Protein AF-A0AAV6YN64-F1 (afdb_monomer)

Structure (mmCIF, N/CA/C/O backbone):
data_AF-A0AAV6YN64-F1
#
_entry.id   AF-A0AAV6YN64-F1
#
loop_
_atom_site.group_PDB
_atom_site.id
_atom_site.type_symbol
_atom_site.label_atom_id
_atom_site.label_alt_id
_atom_site.label_comp_id
_atom_site.label_asym_id
_atom_site.label_entity_id
_atom_site.label_seq_id
_atom_site.pdbx_PDB_ins_code
_atom_site.Cartn_x
_atom_site.Cartn_y
_atom_site.Cartn_z
_atom_site.occupancy
_atom_site.B_iso_or_equiv
_atom_site.auth_seq_id
_atom_site.auth_comp_id
_atom_site.auth_asym_id
_atom_site.auth_atom_id
_atom_site.pdbx_PDB_model_num
ATOM 1 N N . MET A 1 1 ? -52.484 44.722 -32.897 1.00 41.69 1 MET A N 1
ATOM 2 C CA . MET A 1 1 ? -51.078 45.062 -32.580 1.00 41.69 1 MET A CA 1
ATOM 3 C C . MET A 1 1 ? -50.237 44.767 -33.816 1.00 41.69 1 MET A C 1
ATOM 5 O O . MET A 1 1 ? -50.388 43.695 -34.381 1.00 41.69 1 MET A O 1
ATOM 9 N N . LYS A 1 2 ? -49.479 45.754 -34.308 1.00 44.44 2 LYS A N 1
ATOM 10 C CA . LYS A 1 2 ? -48.685 45.690 -35.549 1.00 44.44 2 LYS A CA 1
ATOM 11 C C . LYS A 1 2 ? -47.280 45.188 -35.194 1.00 44.44 2 LYS A C 1
ATOM 13 O O . LYS A 1 2 ? -46.634 45.818 -34.362 1.00 44.44 2 LYS A O 1
ATOM 18 N N . PHE A 1 3 ? -46.806 44.100 -35.798 1.00 37.03 3 PHE A N 1
ATOM 19 C CA . PHE A 1 3 ? -45.403 43.687 -35.672 1.00 37.03 3 PHE A CA 1
ATOM 20 C C . PHE A 1 3 ? -44.578 44.418 -36.741 1.00 37.03 3 PHE A C 1
ATOM 22 O O . PHE A 1 3 ? -44.841 44.271 -37.932 1.00 37.03 3 PHE A O 1
ATOM 29 N N . SER A 1 4 ? -43.633 45.266 -36.324 1.00 47.97 4 SER A N 1
ATOM 30 C CA . SER A 1 4 ? -42.786 46.057 -37.222 1.00 47.97 4 SER A CA 1
ATOM 31 C C . SER A 1 4 ? -41.554 45.269 -37.692 1.00 47.97 4 SER A C 1
ATOM 33 O O . SER A 1 4 ? -40.835 44.639 -36.919 1.00 47.97 4 SER A O 1
ATOM 35 N N . SER A 1 5 ? -41.330 45.342 -39.005 1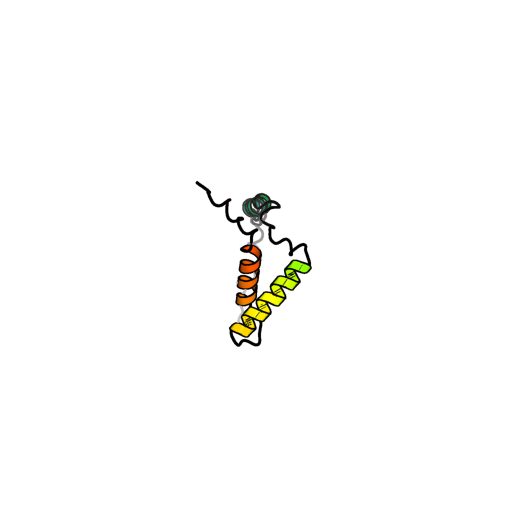.00 56.84 5 SER A N 1
ATOM 36 C CA . SER A 1 5 ? -40.342 44.654 -39.850 1.00 56.84 5 SER A CA 1
ATOM 37 C C . SER A 1 5 ? -38.872 45.069 -39.616 1.00 56.84 5 SER A C 1
ATOM 39 O O . SER A 1 5 ? -38.129 45.321 -40.562 1.00 56.84 5 SER A O 1
ATOM 41 N N . ALA A 1 6 ? -38.418 45.150 -38.364 1.00 51.50 6 ALA A N 1
ATOM 42 C CA . ALA A 1 6 ? -37.031 45.518 -38.040 1.00 51.50 6 ALA A CA 1
ATOM 43 C C . ALA A 1 6 ? -36.090 44.310 -37.851 1.00 51.50 6 ALA A C 1
ATOM 45 O O . ALA A 1 6 ? -34.871 44.470 -37.841 1.00 51.50 6 ALA A O 1
ATOM 46 N N . ALA A 1 7 ? -36.633 43.096 -37.711 1.00 46.53 7 ALA A N 1
ATOM 47 C CA . ALA A 1 7 ? -35.836 41.897 -37.439 1.00 46.53 7 ALA A CA 1
ATOM 48 C C . ALA A 1 7 ? -35.294 41.202 -38.703 1.00 46.53 7 ALA A C 1
ATOM 50 O O . ALA A 1 7 ? -34.334 40.443 -38.616 1.00 46.53 7 ALA A O 1
ATOM 51 N N . VAL A 1 8 ? -35.873 41.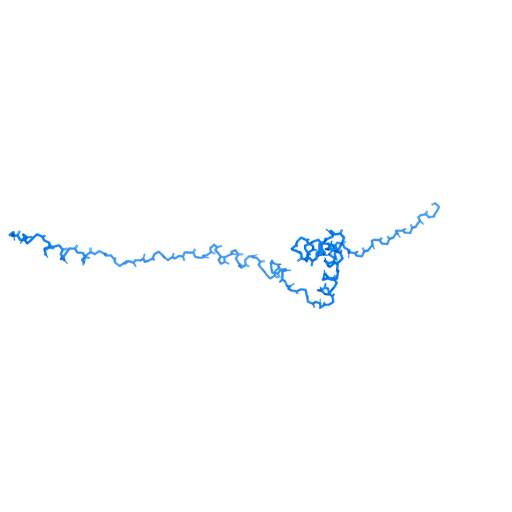465 -39.880 1.00 51.31 8 VAL A N 1
ATOM 52 C CA . VAL A 1 8 ? -35.576 40.683 -41.096 1.00 51.31 8 VAL A CA 1
ATOM 53 C C . VAL A 1 8 ? -34.330 41.193 -41.839 1.00 51.31 8 VAL A C 1
ATOM 55 O O . VAL A 1 8 ? -33.660 40.424 -42.518 1.00 51.31 8 VAL A O 1
ATOM 58 N N . HIS A 1 9 ? -33.913 42.445 -41.626 1.00 44.22 9 HIS A N 1
ATOM 59 C CA . HIS A 1 9 ? -32.729 43.019 -42.290 1.00 44.22 9 HIS A CA 1
ATOM 60 C C . HIS A 1 9 ? -31.392 42.800 -41.558 1.00 44.22 9 HIS A C 1
ATOM 62 O O . HIS A 1 9 ? -30.384 43.401 -41.921 1.00 44.22 9 HIS A O 1
ATOM 68 N N . LYS A 1 10 ? -31.335 41.932 -40.538 1.00 45.38 10 LYS A N 1
ATOM 69 C CA . LYS A 1 10 ? -30.074 41.597 -39.843 1.00 45.38 10 LYS A CA 1
ATOM 70 C C . LYS A 1 10 ? -29.514 40.215 -40.186 1.00 45.38 10 LYS A C 1
ATOM 72 O O . LYS A 1 10 ? -28.597 39.759 -39.512 1.00 45.38 10 LYS A O 1
ATOM 77 N N . MET A 1 11 ? -30.021 39.560 -41.231 1.00 45.03 11 MET A N 1
ATOM 78 C CA . MET A 1 11 ? -29.503 38.254 -41.661 1.00 45.03 11 MET A CA 1
ATOM 79 C C . MET A 1 11 ? -28.422 38.338 -42.757 1.00 45.03 11 MET A C 1
ATOM 81 O O . MET A 1 11 ? -27.826 37.323 -43.097 1.00 45.03 11 MET A O 1
ATOM 85 N N . GLU A 1 12 ? -28.099 39.532 -43.270 1.00 43.72 12 GLU A N 1
ATOM 86 C CA . GLU A 1 12 ? -27.170 39.686 -44.409 1.00 43.72 12 GLU A CA 1
ATOM 87 C C . GLU A 1 12 ? -25.744 40.148 -44.031 1.00 43.72 12 GLU A C 1
ATOM 89 O O . GLU A 1 12 ? -24.871 40.261 -44.886 1.00 43.72 12 GLU A O 1
ATOM 94 N N . ALA A 1 13 ? -25.454 40.390 -42.747 1.00 49.84 13 ALA A N 1
ATOM 95 C CA . ALA A 1 13 ? -24.193 41.021 -42.325 1.00 49.84 13 ALA A CA 1
ATOM 96 C C . ALA A 1 13 ? -23.222 40.110 -41.547 1.00 49.84 13 ALA A C 1
ATOM 98 O O . ALA A 1 13 ? -22.262 40.607 -40.965 1.00 49.84 13 ALA A O 1
ATOM 99 N N . ALA A 1 14 ? -23.434 38.790 -41.526 1.00 46.91 14 ALA A N 1
ATOM 100 C CA . ALA A 1 14 ? -22.567 37.859 -40.786 1.00 46.91 14 ALA A CA 1
ATOM 101 C C . ALA A 1 14 ? -21.758 36.893 -41.672 1.00 46.91 14 ALA A C 1
ATOM 103 O O . ALA A 1 14 ? -21.078 36.019 -41.143 1.00 46.91 14 ALA A O 1
ATOM 104 N N . ASN A 1 15 ? -21.779 37.049 -43.003 1.00 49.09 15 ASN A N 1
ATOM 105 C CA . ASN A 1 15 ? -20.986 36.216 -43.922 1.00 49.09 15 ASN A CA 1
ATOM 106 C C . ASN A 1 15 ? -19.748 36.933 -44.495 1.00 49.09 15 ASN A C 1
ATOM 108 O O . ASN A 1 15 ? -19.353 36.728 -45.641 1.00 49.09 15 ASN A O 1
ATOM 112 N N . LYS A 1 16 ? -19.125 37.808 -43.701 1.00 52.25 16 LYS A N 1
ATOM 113 C CA . LYS A 1 16 ? -17.821 38.404 -44.017 1.00 52.25 16 LYS A CA 1
ATOM 114 C C . LYS A 1 16 ? -16.937 38.356 -42.781 1.00 52.25 16 LYS A C 1
ATOM 116 O O . LYS A 1 16 ? -17.032 39.221 -41.920 1.00 52.25 16 LYS A O 1
ATOM 121 N N . GLY A 1 17 ? -16.051 37.365 -42.707 1.00 41.84 17 GLY A N 1
ATOM 122 C CA . GLY A 1 17 ? -14.966 37.420 -41.731 1.00 41.84 17 GLY A CA 1
ATOM 123 C C . GLY A 1 17 ? -14.337 36.085 -41.375 1.00 41.84 17 GLY A C 1
ATOM 124 O O . GLY A 1 17 ? -14.722 35.464 -40.398 1.00 41.84 17 GLY A O 1
ATOM 125 N N . GLY A 1 18 ? -13.287 35.721 -42.113 1.00 47.88 18 GLY A N 1
ATOM 126 C CA . GLY A 1 18 ? -12.134 35.035 -41.533 1.00 47.88 18 GLY A CA 1
ATOM 127 C C . GLY A 1 18 ? -12.297 33.543 -41.263 1.00 47.88 18 GLY A C 1
ATOM 128 O O . GLY A 1 18 ? -12.827 33.124 -40.244 1.00 47.88 18 GLY A O 1
ATOM 129 N N . LYS A 1 19 ? -11.699 32.749 -42.154 1.00 56.19 19 LYS A N 1
ATOM 130 C CA . LYS A 1 19 ? -11.264 31.358 -41.963 1.00 56.19 19 LYS A CA 1
ATOM 131 C C . LYS A 1 19 ? -10.860 31.122 -40.501 1.00 56.19 19 LYS A C 1
ATOM 133 O O . LYS A 1 19 ? -9.759 31.494 -40.095 1.00 56.19 19 LYS A O 1
ATOM 138 N N . GLY A 1 20 ? -11.775 30.555 -39.715 1.00 53.75 20 GLY A N 1
ATOM 139 C CA . GLY A 1 20 ? -11.580 30.284 -38.299 1.00 53.75 20 GLY A CA 1
ATOM 140 C C . GLY A 1 20 ? -10.442 29.292 -38.139 1.00 53.75 20 GLY A C 1
ATOM 141 O O . GLY A 1 20 ? -10.648 28.083 -38.184 1.00 53.75 20 GLY A O 1
ATOM 142 N N . ARG A 1 21 ? -9.217 29.799 -37.983 1.00 62.94 21 ARG A N 1
ATOM 143 C CA . ARG A 1 21 ? -8.084 29.020 -37.497 1.00 62.94 21 ARG A CA 1
ATOM 144 C C . ARG A 1 21 ? -8.422 28.657 -36.060 1.00 62.94 21 ARG A C 1
ATOM 146 O O . ARG A 1 21 ? -8.102 29.399 -35.133 1.00 62.94 21 ARG A O 1
ATOM 153 N N . GLY A 1 22 ? -9.139 27.545 -35.893 1.00 62.44 22 GLY A N 1
ATOM 154 C CA . GLY A 1 22 ? -9.340 26.928 -34.594 1.00 62.44 22 GLY A CA 1
ATOM 155 C C . GLY A 1 22 ? -7.985 26.871 -33.903 1.00 62.44 22 GLY A C 1
ATOM 156 O O . GLY A 1 22 ? -6.999 26.478 -34.528 1.00 62.44 22 GLY A O 1
ATOM 157 N N . LYS A 1 23 ? -7.911 27.357 -32.659 1.00 68.06 23 LYS A N 1
ATOM 158 C CA . LYS A 1 23 ? -6.677 27.352 -31.866 1.00 68.06 23 LYS A CA 1
ATOM 159 C C . LYS A 1 23 ? -6.110 25.935 -31.892 1.00 68.06 23 LYS A C 1
ATOM 161 O O . LYS A 1 23 ? -6.647 25.046 -31.232 1.00 68.06 23 LYS A O 1
ATOM 166 N N . SER A 1 24 ? -5.053 25.722 -32.675 1.00 68.00 24 SER A N 1
ATOM 167 C CA . SER A 1 24 ? -4.339 24.454 -32.699 1.00 68.00 24 SER A CA 1
ATOM 168 C C . SER A 1 24 ? -3.773 24.268 -31.302 1.00 68.00 24 SER A C 1
ATOM 170 O O . SER A 1 24 ? -2.896 25.023 -30.874 1.00 68.00 24 SER A O 1
ATOM 172 N N . LYS A 1 25 ? -4.338 23.328 -30.547 1.00 77.75 25 LYS A N 1
ATOM 173 C CA . LYS A 1 25 ? -3.875 23.046 -29.195 1.00 77.75 25 LYS A CA 1
ATOM 174 C C . LYS A 1 25 ? -2.433 22.561 -29.305 1.00 77.75 25 LYS A C 1
ATOM 176 O O . LYS A 1 25 ? -2.144 21.583 -29.988 1.00 77.75 25 LYS A O 1
ATOM 181 N N . ASN A 1 26 ? -1.519 23.301 -28.689 1.00 83.69 26 ASN A N 1
ATOM 182 C CA . ASN A 1 26 ? -0.109 22.964 -28.719 1.00 83.69 26 ASN A CA 1
ATOM 183 C C . ASN A 1 26 ? 0.172 21.946 -27.606 1.00 83.69 26 ASN A C 1
ATOM 185 O O . ASN A 1 26 ? 0.220 22.291 -26.427 1.00 83.69 26 ASN A O 1
ATOM 189 N N . TYR A 1 27 ? 0.329 20.682 -27.995 1.00 91.00 27 TYR A N 1
ATOM 190 C CA . TYR A 1 27 ? 0.599 19.576 -27.076 1.00 91.00 27 TYR A CA 1
ATOM 191 C C . TYR A 1 27 ? 2.093 19.308 -26.870 1.00 91.00 27 TYR A C 1
ATOM 193 O O . TYR A 1 27 ? 2.437 18.392 -26.130 1.00 91.00 27 TYR A O 1
ATOM 201 N N . SER A 1 28 ? 2.991 20.099 -27.469 1.00 90.19 28 SER A N 1
ATOM 202 C CA . SER A 1 28 ? 4.442 19.847 -27.435 1.00 90.19 28 SER A CA 1
ATOM 203 C C . SER A 1 28 ? 4.989 19.709 -26.010 1.00 90.19 28 SER A C 1
ATOM 205 O O . SER A 1 28 ? 5.733 18.781 -25.721 1.00 90.19 28 SER A O 1
ATOM 207 N N . ARG A 1 29 ? 4.538 20.558 -25.076 1.00 88.44 29 ARG A N 1
ATOM 208 C CA . ARG A 1 29 ? 4.901 20.499 -23.649 1.00 88.44 29 ARG A CA 1
ATOM 209 C C . ARG A 1 29 ? 4.385 19.234 -22.956 1.00 88.44 29 ARG A C 1
ATOM 211 O O . ARG A 1 29 ? 5.021 18.742 -22.027 1.00 88.44 29 ARG A O 1
ATOM 218 N N . PHE A 1 30 ? 3.212 18.738 -23.345 1.00 87.94 30 PHE A N 1
ATOM 219 C CA . PHE A 1 30 ? 2.642 17.505 -22.798 1.00 87.94 30 PHE A CA 1
ATOM 220 C C . PHE A 1 30 ? 3.388 16.286 -23.342 1.00 87.94 30 PHE A C 1
ATOM 222 O O . PHE A 1 30 ? 3.903 15.506 -22.553 1.00 87.94 30 PHE A O 1
ATOM 229 N N . ILE A 1 31 ? 3.545 16.208 -24.664 1.00 90.06 31 ILE A N 1
ATOM 230 C CA . ILE A 1 31 ? 4.285 15.148 -25.355 1.00 90.06 31 ILE A CA 1
ATOM 231 C C . ILE A 1 31 ? 5.725 15.075 -24.834 1.00 90.06 31 ILE A C 1
ATOM 233 O O . ILE A 1 31 ? 6.189 14.001 -24.481 1.00 90.06 31 ILE A O 1
ATOM 237 N N . TYR A 1 32 ? 6.403 16.214 -24.675 1.00 89.56 32 TYR A N 1
ATOM 238 C CA . TYR A 1 32 ? 7.752 16.262 -24.110 1.00 89.56 32 TYR A CA 1
ATOM 239 C C . TYR A 1 32 ? 7.814 15.750 -22.667 1.00 89.56 32 TYR A C 1
ATOM 241 O O . TYR A 1 32 ? 8.735 15.020 -22.332 1.00 89.56 32 TYR A O 1
ATOM 249 N N . ARG A 1 33 ? 6.842 16.089 -21.805 1.00 87.12 33 ARG A N 1
ATOM 250 C CA . ARG A 1 33 ? 6.800 15.550 -20.433 1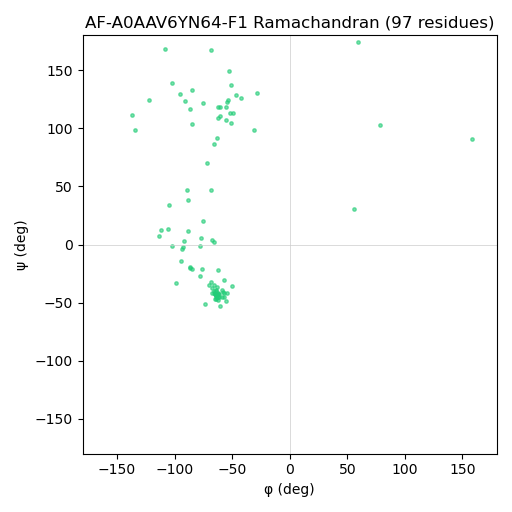.00 87.12 33 ARG A CA 1
ATOM 251 C C . ARG A 1 33 ? 6.618 14.035 -20.428 1.00 87.12 33 ARG A C 1
ATOM 253 O O . ARG A 1 33 ? 7.349 13.368 -19.714 1.00 87.12 33 ARG A O 1
ATOM 260 N N . VAL A 1 34 ? 5.693 13.523 -21.239 1.00 83.62 34 VAL A N 1
ATOM 261 C CA . VAL A 1 34 ? 5.415 12.082 -21.348 1.00 83.62 34 VAL A CA 1
ATOM 262 C C . VAL A 1 34 ? 6.621 11.324 -21.903 1.00 83.62 34 VAL A C 1
ATOM 264 O O . VAL A 1 34 ? 6.998 10.293 -21.369 1.00 83.62 34 VAL A O 1
ATOM 267 N N . LEU A 1 35 ? 7.280 11.853 -22.936 1.00 82.94 35 LEU A N 1
ATOM 268 C CA . LEU A 1 35 ? 8.473 11.222 -23.505 1.00 82.94 35 LEU A CA 1
ATOM 269 C C . LEU A 1 35 ? 9.683 11.305 -22.566 1.00 82.94 35 LEU A C 1
ATOM 271 O O . LEU A 1 35 ? 10.484 10.377 -22.517 1.00 82.94 35 LEU A O 1
ATOM 275 N N . ARG A 1 36 ? 9.818 12.399 -21.805 1.00 80.56 36 ARG A N 1
ATOM 276 C CA . ARG A 1 36 ? 10.937 12.598 -20.874 1.00 80.56 36 ARG A CA 1
ATOM 277 C C . ARG A 1 36 ? 10.813 11.780 -19.589 1.00 80.56 36 ARG A C 1
ATOM 279 O O . ARG A 1 36 ? 11.831 11.546 -18.954 1.00 80.56 36 ARG A O 1
ATOM 286 N N . GLN A 1 37 ? 9.607 11.348 -19.227 1.00 66.50 37 GLN A N 1
ATOM 287 C CA . GLN A 1 37 ? 9.379 10.405 -18.125 1.00 66.50 37 GLN A CA 1
ATOM 288 C C . GLN A 1 37 ? 10.047 9.036 -18.385 1.00 66.50 37 GLN A C 1
ATOM 290 O O . GLN A 1 37 ? 10.387 8.320 -17.450 1.00 66.50 37 GLN A O 1
ATOM 295 N N . GLY A 1 38 ? 10.332 8.702 -19.653 1.00 51.31 38 GLY A N 1
ATOM 296 C CA . GLY A 1 38 ? 11.067 7.496 -20.039 1.00 51.31 38 GLY A CA 1
ATOM 297 C C . GLY A 1 38 ? 10.408 6.181 -19.579 1.00 51.31 38 GLY A C 1
ATOM 298 O O . GLY A 1 38 ? 9.423 6.178 -18.844 1.00 51.31 38 GLY A O 1
ATOM 299 N N . PRO A 1 39 ? 10.946 5.018 -19.979 1.00 59.06 39 PRO A N 1
ATOM 300 C CA . PRO A 1 39 ? 10.511 3.722 -19.450 1.00 59.06 39 PRO A CA 1
ATOM 301 C C . PRO A 1 39 ? 10.843 3.487 -17.963 1.00 59.06 39 PRO A C 1
ATOM 303 O O . PRO A 1 39 ? 10.589 2.392 -17.482 1.00 59.06 39 PRO A O 1
ATOM 306 N N . GLN A 1 40 ? 11.410 4.472 -17.254 1.00 55.09 40 GLN A N 1
ATOM 307 C CA . GLN A 1 40 ? 11.770 4.371 -15.833 1.00 55.09 40 GLN A CA 1
ATOM 308 C C . GLN A 1 40 ? 10.708 5.012 -14.925 1.00 55.09 40 GLN A C 1
ATOM 310 O O . GLN A 1 40 ? 10.400 4.466 -13.884 1.00 55.09 40 GLN A O 1
ATOM 315 N N . ASP A 1 41 ? 10.007 6.081 -15.326 1.00 43.91 41 ASP A N 1
ATOM 316 C CA . ASP A 1 41 ? 8.895 6.594 -14.494 1.00 43.91 41 ASP A CA 1
ATOM 317 C C . ASP A 1 41 ? 7.605 5.749 -14.638 1.00 43.91 41 ASP A C 1
ATOM 319 O O . ASP A 1 41 ? 6.601 6.001 -13.970 1.00 43.91 41 ASP A O 1
ATOM 323 N N . SER A 1 42 ? 7.629 4.712 -15.488 1.00 45.16 42 SER A N 1
ATOM 324 C CA . SER A 1 42 ? 6.693 3.576 -15.432 1.00 45.16 42 SER A CA 1
ATOM 325 C C . SER A 1 42 ? 7.207 2.470 -14.502 1.00 45.16 42 SER A C 1
ATOM 327 O O . SER A 1 42 ? 6.999 1.288 -14.755 1.00 45.16 42 SER A O 1
ATOM 329 N N . ASP A 1 43 ? 7.818 2.845 -13.379 1.00 45.09 43 ASP A N 1
ATOM 330 C CA . ASP A 1 43 ? 8.141 1.937 -12.272 1.00 45.09 43 ASP A CA 1
ATOM 331 C C . ASP A 1 43 ? 6.897 1.362 -11.572 1.00 45.09 43 ASP A C 1
ATOM 333 O O . ASP A 1 43 ? 7.004 0.560 -10.648 1.00 45.09 43 ASP A O 1
ATOM 337 N N . VAL A 1 44 ? 5.689 1.684 -12.043 1.00 47.44 44 VAL A N 1
ATOM 338 C CA . VAL A 1 44 ? 4.495 0.883 -11.747 1.00 47.44 44 VAL A CA 1
ATOM 339 C C . VAL A 1 44 ? 4.324 -0.205 -12.809 1.00 47.44 44 VAL A C 1
ATOM 341 O O . VAL A 1 44 ? 3.235 -0.446 -13.327 1.00 47.44 44 VAL A O 1
ATOM 344 N N . CYS A 1 45 ? 5.412 -0.907 -13.129 1.00 45.56 45 CYS A N 1
ATOM 345 C CA . CYS A 1 45 ? 5.267 -2.294 -13.527 1.00 45.56 45 CYS A CA 1
ATOM 346 C C . CYS A 1 45 ? 4.630 -3.005 -12.334 1.00 45.56 45 CYS A C 1
ATOM 348 O O . CYS A 1 45 ? 5.242 -3.136 -11.274 1.00 45.56 45 CYS A O 1
ATOM 350 N N . LEU A 1 46 ? 3.371 -3.414 -12.510 1.00 54.72 46 LEU A N 1
ATOM 351 C CA . LEU A 1 46 ? 2.713 -4.455 -11.719 1.00 54.72 46 LEU A CA 1
ATOM 352 C C . LEU A 1 46 ? 3.778 -5.438 -11.210 1.00 54.72 46 LEU A C 1
ATOM 354 O O . LEU A 1 46 ? 4.595 -5.857 -12.038 1.00 54.72 46 LEU A O 1
ATOM 358 N N . PRO A 1 47 ? 3.825 -5.786 -9.908 1.00 54.31 47 PRO A N 1
ATOM 359 C CA . PRO A 1 47 ? 4.898 -6.623 -9.392 1.00 54.31 47 PRO A CA 1
ATOM 360 C C . PRO A 1 47 ? 4.996 -7.876 -10.259 1.00 54.31 47 PRO A C 1
ATOM 362 O O . PRO A 1 47 ? 4.063 -8.675 -10.307 1.00 54.31 47 PRO A O 1
ATOM 365 N N . ARG A 1 48 ? 6.101 -8.015 -10.998 1.00 59.97 48 ARG A N 1
ATOM 366 C CA . ARG A 1 48 ? 6.306 -9.081 -11.991 1.00 59.97 48 ARG A CA 1
ATOM 367 C C . ARG A 1 48 ? 6.607 -10.434 -11.338 1.00 59.97 48 ARG A C 1
ATOM 369 O O . ARG A 1 48 ? 7.130 -11.314 -11.993 1.00 59.97 48 ARG A O 1
ATOM 376 N N . GLU A 1 49 ? 6.242 -10.595 -10.069 1.00 72.25 49 GLU A N 1
ATOM 377 C CA . GLU A 1 49 ? 6.345 -11.834 -9.310 1.00 72.25 49 GLU A CA 1
ATOM 378 C C . GLU A 1 49 ? 5.047 -12.005 -8.503 1.00 72.25 49 GLU A C 1
ATOM 380 O O . GLU A 1 49 ? 4.805 -11.221 -7.573 1.00 72.25 49 GLU A O 1
ATOM 385 N N . PRO A 1 50 ? 4.189 -12.991 -8.829 1.00 77.50 50 PRO A N 1
ATOM 386 C CA . PRO A 1 50 ? 2.930 -13.215 -8.113 1.00 77.50 50 PRO A CA 1
ATOM 387 C C . PRO A 1 50 ? 3.155 -13.441 -6.611 1.00 77.50 50 PRO A C 1
ATOM 389 O O . PRO A 1 50 ? 2.340 -13.027 -5.788 1.00 77.50 50 PRO A O 1
ATOM 392 N N . GLU A 1 51 ? 4.304 -14.007 -6.244 1.00 81.50 51 GLU A N 1
ATOM 393 C CA . GLU A 1 51 ? 4.735 -14.221 -4.862 1.00 81.50 51 GLU A CA 1
ATOM 394 C C . GLU A 1 51 ? 4.795 -12.917 -4.054 1.00 81.50 51 GLU A C 1
ATOM 396 O O . GLU A 1 51 ? 4.328 -12.871 -2.917 1.00 81.50 51 GLU A O 1
ATOM 401 N N . ARG A 1 52 ? 5.278 -11.813 -4.644 1.00 86.06 52 ARG A N 1
ATOM 402 C CA . ARG A 1 52 ? 5.326 -10.514 -3.949 1.00 86.06 52 ARG A CA 1
ATOM 403 C C . ARG A 1 52 ? 3.934 -9.955 -3.684 1.00 86.06 52 ARG A C 1
ATOM 405 O O . ARG A 1 52 ? 3.713 -9.365 -2.631 1.00 86.06 52 ARG A O 1
ATOM 412 N N . ILE A 1 53 ? 2.997 -10.144 -4.613 1.00 89.50 53 ILE A N 1
ATOM 413 C CA . ILE A 1 53 ? 1.606 -9.693 -4.451 1.00 89.50 53 ILE A CA 1
ATOM 414 C C . ILE A 1 53 ? 0.935 -10.473 -3.318 1.00 89.50 53 ILE A C 1
ATOM 416 O O . ILE A 1 53 ? 0.254 -9.876 -2.484 1.00 89.50 53 ILE A O 1
ATOM 420 N N . LEU A 1 54 ? 1.174 -11.786 -3.249 1.00 90.94 54 LEU A N 1
ATOM 421 C CA . LEU A 1 54 ? 0.677 -12.636 -2.168 1.00 90.94 54 LEU A CA 1
ATOM 422 C C . LEU A 1 54 ? 1.270 -12.232 -0.810 1.00 90.94 54 LEU A C 1
ATOM 424 O O . LEU A 1 54 ? 0.520 -12.099 0.155 1.00 90.94 54 LEU A O 1
ATOM 428 N N . CYS A 1 55 ? 2.574 -11.943 -0.745 1.00 91.94 55 CYS A N 1
ATOM 429 C CA . CYS A 1 55 ? 3.213 -11.423 0.468 1.00 91.94 55 CYS A CA 1
ATOM 430 C C . CYS A 1 55 ? 2.625 -10.072 0.906 1.00 91.94 55 CYS A C 1
ATOM 432 O O . CYS A 1 55 ? 2.313 -9.897 2.081 1.00 91.94 55 CYS A O 1
ATOM 434 N N . ILE A 1 56 ? 2.414 -9.131 -0.023 1.00 93.31 56 ILE A N 1
ATOM 435 C CA . ILE A 1 56 ? 1.790 -7.830 0.283 1.00 93.31 56 ILE A CA 1
ATOM 436 C C . ILE A 1 56 ? 0.366 -8.022 0.813 1.00 93.31 56 ILE A C 1
ATOM 438 O O . ILE A 1 56 ? -0.020 -7.364 1.777 1.00 93.31 56 ILE A O 1
ATOM 442 N N . ALA A 1 57 ? -0.418 -8.918 0.208 1.00 94.44 57 ALA A N 1
ATOM 443 C CA . ALA A 1 57 ? -1.780 -9.196 0.650 1.00 94.44 57 ALA A CA 1
ATOM 444 C C . ALA A 1 57 ? -1.814 -9.803 2.062 1.00 94.44 57 ALA A C 1
ATOM 446 O O . ALA A 1 57 ? -2.621 -9.374 2.888 1.00 94.44 57 ALA A O 1
ATOM 447 N N . ALA A 1 58 ? -0.922 -10.755 2.351 1.00 94.62 58 ALA A N 1
ATOM 448 C CA . ALA A 1 58 ? -0.796 -11.364 3.672 1.00 94.62 58 ALA A CA 1
ATOM 449 C C . ALA A 1 58 ? -0.403 -10.329 4.738 1.00 94.62 58 ALA A C 1
ATOM 451 O O . ALA A 1 58 ? -1.060 -10.222 5.772 1.00 94.62 58 ALA A O 1
ATOM 452 N N . GLU A 1 59 ? 0.606 -9.506 4.452 1.00 94.75 59 GLU A N 1
ATOM 453 C CA . GLU A 1 59 ? 1.079 -8.471 5.374 1.00 94.75 59 GLU A CA 1
ATOM 454 C C . GLU A 1 59 ? 0.010 -7.392 5.612 1.00 94.75 59 GLU A C 1
ATOM 456 O O . GLU A 1 59 ? -0.258 -7.002 6.750 1.00 94.75 59 GLU A O 1
ATOM 461 N N . ALA A 1 60 ? -0.686 -6.952 4.559 1.00 96.44 60 ALA A N 1
ATOM 462 C CA . ALA A 1 60 ? -1.789 -6.001 4.682 1.00 96.44 60 ALA A CA 1
ATOM 463 C C . ALA A 1 60 ? -2.959 -6.571 5.507 1.00 96.44 60 ALA A C 1
ATOM 465 O O . ALA A 1 60 ? -3.579 -5.842 6.288 1.00 96.44 60 ALA A O 1
ATOM 466 N N . ALA A 1 61 ? -3.246 -7.873 5.382 1.00 96.19 61 ALA A N 1
ATOM 467 C CA . ALA A 1 61 ? -4.241 -8.549 6.208 1.00 96.19 61 ALA A CA 1
ATOM 468 C C . ALA A 1 61 ? -3.823 -8.556 7.686 1.00 96.19 61 ALA A C 1
ATOM 470 O O . ALA A 1 61 ? -4.617 -8.142 8.535 1.00 96.19 61 ALA A O 1
ATOM 471 N N . CYS A 1 62 ? -2.573 -8.913 7.996 1.00 95.62 62 CYS A N 1
ATOM 472 C CA . CYS A 1 62 ? -2.023 -8.839 9.352 1.00 95.62 62 CYS A CA 1
ATOM 473 C C . CYS A 1 62 ? -2.147 -7.424 9.933 1.00 95.62 62 CYS A C 1
ATOM 475 O O . CYS A 1 62 ? -2.691 -7.252 11.024 1.00 95.62 62 CYS A O 1
ATOM 477 N N . LEU A 1 63 ? -1.738 -6.395 9.183 1.00 96.19 63 LEU A N 1
ATOM 478 C CA . LEU A 1 63 ? -1.855 -4.992 9.598 1.00 96.19 63 LEU A CA 1
ATOM 479 C C . LEU A 1 63 ? -3.306 -4.584 9.890 1.00 96.19 63 LEU A C 1
ATOM 481 O O . LEU A 1 63 ? -3.565 -3.873 10.864 1.00 96.19 63 LEU A O 1
ATOM 485 N N . SER A 1 64 ? -4.267 -5.056 9.092 1.00 96.88 64 SER A N 1
ATOM 486 C CA . SER A 1 64 ? -5.685 -4.764 9.332 1.00 96.88 64 SER A CA 1
ATOM 487 C C . SER A 1 64 ? -6.182 -5.401 10.635 1.00 96.88 64 SER A C 1
ATOM 489 O O . SER A 1 64 ? -6.872 -4.744 11.419 1.00 96.88 64 SER A O 1
ATOM 491 N N . LEU A 1 65 ? -5.746 -6.633 10.924 1.00 96.19 65 LEU A N 1
ATOM 492 C CA . LEU A 1 65 ? -6.085 -7.352 12.150 1.00 96.19 65 LEU A CA 1
ATOM 493 C C . LEU A 1 65 ? -5.456 -6.701 13.387 1.00 96.19 65 LEU A C 1
ATOM 495 O O . LEU A 1 65 ? -6.153 -6.521 14.386 1.00 96.19 65 LEU A O 1
ATOM 499 N N . TYR A 1 66 ? -4.194 -6.262 13.309 1.00 95.62 66 TYR A N 1
ATOM 500 C CA . TYR A 1 66 ? -3.550 -5.479 14.375 1.00 95.62 66 TYR A CA 1
ATOM 501 C C . TYR A 1 66 ? -4.333 -4.207 14.694 1.00 95.62 66 TYR A C 1
ATOM 503 O O . TYR A 1 66 ? -4.570 -3.877 15.857 1.00 95.62 66 TYR A O 1
ATOM 511 N N . ASN A 1 67 ? -4.818 -3.533 13.652 1.00 94.88 67 ASN A N 1
ATOM 512 C CA . ASN A 1 67 ? -5.629 -2.330 13.780 1.00 94.88 67 ASN A CA 1
ATOM 513 C C . ASN A 1 67 ? -7.092 -2.610 14.172 1.00 94.88 67 ASN A C 1
ATOM 515 O O . ASN A 1 67 ? -7.894 -1.675 14.213 1.00 94.88 67 ASN A O 1
ATOM 519 N N . LYS A 1 68 ? -7.457 -3.869 14.469 1.00 96.19 68 LYS A N 1
ATOM 520 C CA . LYS A 1 68 ? -8.823 -4.316 14.800 1.00 96.19 68 LYS A CA 1
ATOM 521 C C . LYS A 1 68 ? -9.841 -3.966 13.707 1.00 96.19 68 LYS A C 1
ATOM 523 O O . LYS A 1 68 ? -11.017 -3.726 13.986 1.00 96.19 68 LYS A O 1
ATOM 528 N N . ARG A 1 69 ? -9.392 -3.918 12.452 1.00 93.81 69 ARG A N 1
ATOM 529 C CA . ARG A 1 69 ? -10.213 -3.636 11.273 1.00 93.81 69 ARG A CA 1
ATOM 530 C C . ARG A 1 69 ? -10.513 -4.933 10.537 1.00 93.81 69 ARG A C 1
ATOM 532 O O . ARG A 1 69 ? -9.653 -5.787 10.379 1.00 93.81 69 ARG A O 1
ATOM 539 N N . ARG A 1 70 ? -11.753 -5.061 10.061 1.00 94.06 70 ARG A N 1
ATOM 540 C CA . ARG A 1 70 ? -12.188 -6.176 9.198 1.00 94.06 70 ARG A CA 1
ATOM 541 C C . ARG A 1 70 ? -12.069 -5.859 7.705 1.00 94.06 70 ARG A C 1
ATOM 543 O O . ARG A 1 70 ? -12.383 -6.701 6.874 1.00 94.06 70 ARG A O 1
ATOM 550 N N . THR A 1 71 ? -11.640 -4.644 7.374 1.00 96.12 71 THR A N 1
ATOM 551 C CA . THR A 1 71 ? -11.497 -4.156 6.003 1.00 96.12 71 THR A CA 1
ATOM 552 C C . THR A 1 71 ? -10.055 -3.735 5.790 1.00 96.12 71 THR A C 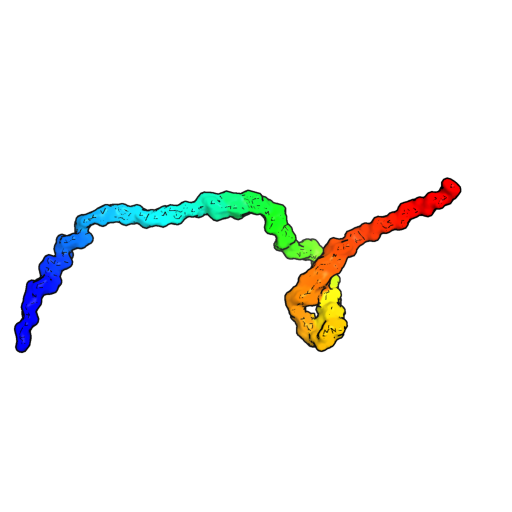1
ATOM 554 O O . THR A 1 71 ? -9.556 -2.876 6.517 1.00 96.12 71 THR A O 1
ATOM 557 N N . ILE A 1 72 ? -9.411 -4.310 4.777 1.00 96.31 72 ILE A N 1
ATOM 558 C CA . ILE A 1 72 ? -8.098 -3.868 4.308 1.00 96.31 72 ILE A CA 1
ATOM 559 C C . ILE A 1 72 ? -8.299 -2.573 3.512 1.00 96.31 72 ILE A C 1
ATOM 561 O O . ILE A 1 72 ? -9.064 -2.529 2.550 1.00 96.31 72 ILE A O 1
ATOM 565 N N . THR A 1 73 ? -7.640 -1.500 3.930 1.00 95.88 73 THR A N 1
ATOM 566 C CA . THR A 1 73 ? -7.686 -0.170 3.318 1.00 95.88 73 THR A CA 1
ATOM 567 C C . THR A 1 73 ? -6.376 0.145 2.600 1.00 95.88 73 THR A C 1
ATOM 569 O O . THR A 1 73 ? -5.349 -0.507 2.790 1.00 95.88 73 THR A O 1
ATOM 572 N N . ARG A 1 74 ? -6.386 1.217 1.798 1.00 96.12 74 ARG A N 1
ATOM 573 C CA . ARG A 1 74 ? -5.193 1.725 1.107 1.00 96.12 74 ARG A CA 1
ATOM 574 C C . ARG A 1 74 ? -3.998 1.913 2.049 1.00 96.12 74 ARG A C 1
ATOM 576 O O . ARG A 1 74 ? -2.880 1.636 1.640 1.00 96.12 74 ARG A O 1
ATOM 583 N N . ARG A 1 75 ? -4.229 2.332 3.301 1.00 95.38 75 ARG A N 1
ATOM 584 C CA . ARG A 1 75 ? -3.151 2.545 4.279 1.00 95.38 75 ARG A CA 1
ATOM 585 C C . ARG A 1 75 ? -2.426 1.247 4.629 1.00 95.38 75 ARG A C 1
ATOM 587 O O . ARG A 1 75 ? -1.203 1.252 4.639 1.00 95.38 75 ARG A O 1
ATOM 594 N N . GLU A 1 76 ? -3.151 0.152 4.883 1.00 95.44 76 GLU A N 1
ATOM 595 C CA . GLU A 1 76 ? -2.510 -1.141 5.158 1.00 95.44 76 GLU A CA 1
ATOM 596 C C . GLU A 1 76 ? -1.719 -1.637 3.941 1.00 95.44 76 GLU A C 1
ATOM 598 O O . GLU A 1 76 ? -0.602 -2.118 4.102 1.00 95.44 76 GLU A O 1
ATOM 603 N N . VAL A 1 77 ? -2.247 -1.451 2.726 1.00 95.31 77 VAL A N 1
ATOM 604 C CA . VAL A 1 77 ? -1.546 -1.824 1.486 1.00 95.31 77 VAL A CA 1
ATOM 605 C C . VAL A 1 77 ? -0.270 -0.996 1.290 1.00 95.31 77 VAL A C 1
ATOM 607 O O . VAL A 1 77 ? 0.786 -1.556 1.017 1.00 95.31 77 VAL A O 1
ATOM 610 N N . GLU A 1 78 ? -0.329 0.327 1.468 1.00 94.88 78 GLU A N 1
ATOM 611 C CA . GLU A 1 78 ? 0.843 1.209 1.348 1.00 94.88 78 GLU A CA 1
ATOM 612 C C . GLU A 1 78 ? 1.925 0.874 2.384 1.00 94.88 78 GLU A C 1
ATOM 614 O O . GLU A 1 78 ? 3.112 0.819 2.054 1.00 94.88 78 GLU A O 1
ATOM 619 N N . SER A 1 79 ? 1.525 0.604 3.629 1.00 94.44 79 SER A N 1
ATOM 620 C CA . SER A 1 79 ? 2.438 0.170 4.688 1.00 94.44 79 SER A CA 1
ATOM 621 C C . SER A 1 79 ? 3.060 -1.199 4.401 1.00 94.44 79 SER A C 1
ATOM 623 O O . SER A 1 79 ? 4.268 -1.349 4.573 1.00 94.44 79 SER A O 1
ATOM 625 N N . ALA A 1 80 ? 2.277 -2.170 3.919 1.00 94.25 80 ALA A N 1
ATOM 626 C CA . ALA A 1 80 ? 2.765 -3.500 3.553 1.00 94.25 80 ALA A CA 1
ATOM 627 C C . ALA A 1 80 ? 3.799 -3.438 2.417 1.00 94.25 80 ALA A C 1
ATOM 629 O O . ALA A 1 80 ? 4.876 -4.025 2.522 1.00 94.25 80 ALA A O 1
ATOM 630 N N . VAL A 1 81 ? 3.521 -2.655 1.368 1.00 93.69 81 VAL A N 1
ATOM 631 C CA . VAL A 1 81 ? 4.460 -2.422 0.258 1.00 93.69 81 VAL A CA 1
ATOM 632 C C . VAL A 1 81 ? 5.763 -1.806 0.766 1.00 93.69 81 VAL A C 1
ATOM 634 O O . VAL A 1 81 ? 6.842 -2.262 0.392 1.00 93.69 81 VAL A O 1
ATOM 637 N N . LYS A 1 82 ? 5.683 -0.804 1.650 1.00 91.00 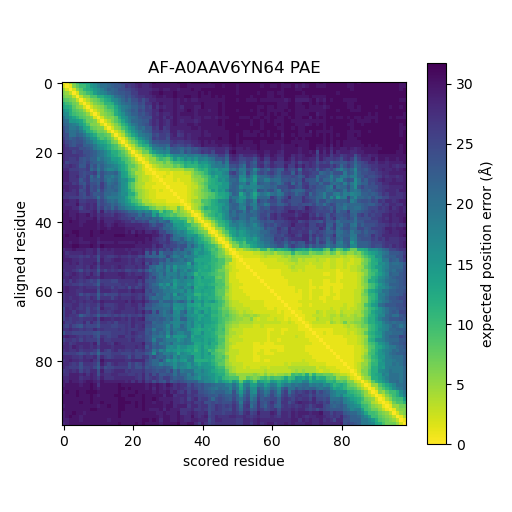82 LYS A N 1
ATOM 638 C CA . LYS A 1 82 ? 6.870 -0.170 2.235 1.00 91.00 82 LYS A CA 1
ATOM 639 C C . LYS A 1 82 ? 7.683 -1.141 3.096 1.00 91.00 8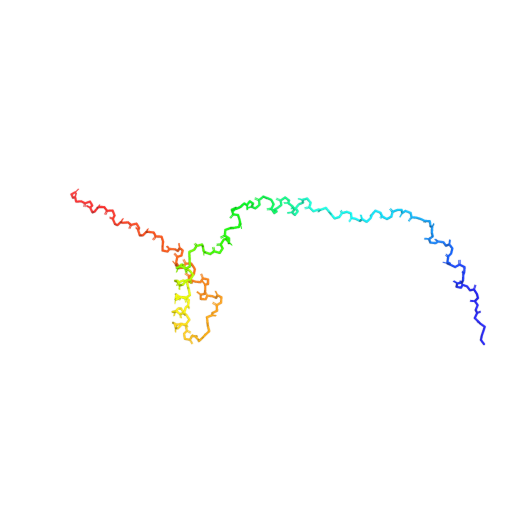2 LYS A C 1
ATOM 641 O O . LYS A 1 82 ? 8.906 -1.106 3.023 1.00 91.00 82 LYS A O 1
ATOM 646 N N . SER A 1 83 ? 7.023 -1.993 3.880 1.00 87.94 83 SER A N 1
ATOM 647 C CA . SER A 1 83 ? 7.674 -3.017 4.710 1.00 87.94 83 SER A CA 1
ATOM 648 C C . SER A 1 83 ? 8.479 -3.990 3.843 1.00 87.94 83 SER A C 1
ATOM 650 O O . SER A 1 83 ? 9.692 -4.118 3.993 1.00 87.94 83 SER A O 1
ATOM 652 N N . ILE A 1 84 ? 7.828 -4.563 2.829 1.00 86.75 84 ILE A N 1
ATOM 653 C CA . ILE A 1 84 ? 8.422 -5.566 1.935 1.00 86.75 84 ILE A CA 1
ATOM 654 C C . ILE A 1 84 ? 9.524 -4.968 1.048 1.00 86.75 84 ILE A C 1
ATOM 656 O O . ILE A 1 84 ? 10.494 -5.650 0.730 1.00 86.75 84 ILE A O 1
ATOM 660 N N . ALA A 1 85 ? 9.414 -3.693 0.668 1.00 79.25 85 ALA A N 1
ATOM 661 C CA . ALA A 1 85 ? 10.458 -2.998 -0.085 1.00 79.25 85 ALA A CA 1
ATOM 662 C C . ALA A 1 85 ? 11.649 -2.552 0.788 1.00 79.25 85 ALA A C 1
ATOM 664 O O . ALA A 1 85 ? 12.758 -2.417 0.276 1.00 79.25 85 ALA A O 1
ATOM 665 N N . SER A 1 86 ? 11.430 -2.304 2.085 1.00 71.62 86 SER A N 1
ATOM 666 C CA . SER A 1 86 ? 12.466 -1.850 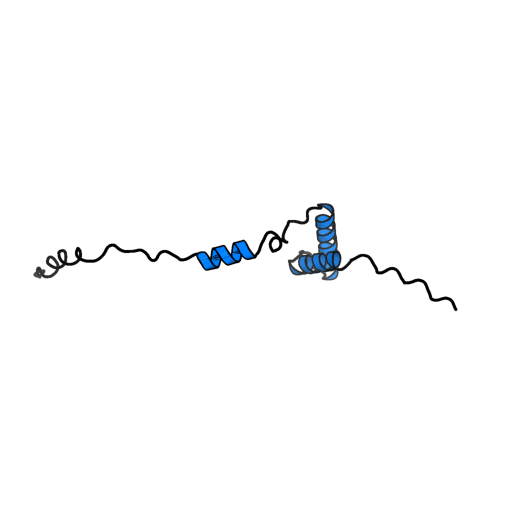3.023 1.00 71.62 86 SER A CA 1
ATOM 667 C C . SER A 1 86 ? 13.251 -2.995 3.659 1.00 71.62 86 SER A C 1
ATOM 669 O O . SER A 1 86 ? 14.366 -2.760 4.128 1.00 71.62 86 SER A O 1
ATOM 671 N N . THR A 1 87 ? 12.719 -4.220 3.662 1.00 61.50 87 THR A N 1
ATOM 672 C CA . THR A 1 87 ? 13.491 -5.441 3.928 1.00 61.50 87 THR A CA 1
ATOM 673 C C . THR A 1 87 ? 14.396 -5.729 2.725 1.00 61.50 87 THR A C 1
ATOM 675 O O . THR A 1 87 ? 14.180 -6.642 1.933 1.00 61.50 87 THR A O 1
ATOM 678 N N . GLY A 1 88 ? 15.418 -4.889 2.554 1.00 57.81 88 GLY A N 1
ATOM 679 C CA . GLY A 1 88 ? 16.613 -5.240 1.795 1.00 57.81 88 GLY A CA 1
ATOM 680 C C . GLY A 1 88 ? 17.420 -6.309 2.544 1.00 57.81 88 GLY A C 1
ATOM 681 O O . GLY A 1 88 ? 17.146 -6.570 3.720 1.00 57.81 88 GLY A O 1
ATOM 682 N N . PRO A 1 89 ? 18.410 -6.945 1.891 1.00 52.50 89 PRO A N 1
ATOM 683 C CA . PRO A 1 89 ? 19.271 -7.916 2.550 1.00 52.50 89 PRO A CA 1
ATOM 684 C C . PRO A 1 89 ? 19.893 -7.256 3.780 1.00 52.50 89 PRO A C 1
ATOM 686 O O . PRO A 1 89 ? 20.523 -6.203 3.676 1.00 52.50 89 PRO A O 1
ATOM 689 N N . HIS A 1 90 ? 19.664 -7.860 4.946 1.00 51.84 90 HIS A N 1
ATOM 690 C CA . HIS A 1 90 ? 20.346 -7.509 6.184 1.00 51.84 90 HIS A CA 1
ATOM 691 C C . HIS A 1 90 ? 21.838 -7.297 5.878 1.00 51.84 90 HIS A C 1
ATOM 693 O O . HIS A 1 90 ? 22.451 -8.205 5.305 1.00 51.84 90 HIS A O 1
ATOM 699 N N . PRO A 1 91 ? 22.453 -6.153 6.231 1.00 54.38 91 PRO A N 1
ATOM 700 C CA . PRO A 1 91 ? 23.901 -6.089 6.238 1.00 54.38 91 PRO A CA 1
ATOM 701 C C . PRO A 1 91 ? 24.357 -7.146 7.244 1.00 54.38 91 PRO A C 1
ATOM 703 O O . PRO A 1 91 ? 23.957 -7.119 8.411 1.00 54.38 91 PRO A O 1
ATOM 706 N N . LEU A 1 92 ? 25.110 -8.134 6.757 1.00 59.91 92 LEU A N 1
ATOM 707 C CA . LEU A 1 92 ? 25.745 -9.131 7.607 1.00 59.91 92 LEU A CA 1
ATOM 708 C C . LEU A 1 92 ? 26.506 -8.390 8.717 1.00 59.91 92 LEU A C 1
ATOM 710 O O . LEU A 1 92 ? 27.154 -7.381 8.416 1.00 59.91 92 LEU A O 1
ATOM 714 N N . PRO A 1 93 ? 26.442 -8.847 9.980 1.00 61.25 93 PRO A N 1
ATOM 715 C CA . PRO A 1 93 ? 27.337 -8.329 11.000 1.00 61.25 93 PRO A CA 1
ATOM 716 C C . PRO A 1 93 ? 28.765 -8.526 10.484 1.00 61.25 93 PRO A C 1
ATOM 718 O O . PRO A 1 93 ? 29.168 -9.647 10.171 1.00 61.25 93 PRO A O 1
ATOM 721 N N . GLY A 1 94 ? 29.491 -7.419 10.309 1.00 59.91 94 GLY A N 1
ATOM 722 C CA . GLY A 1 94 ? 30.901 -7.460 9.936 1.00 59.91 94 GLY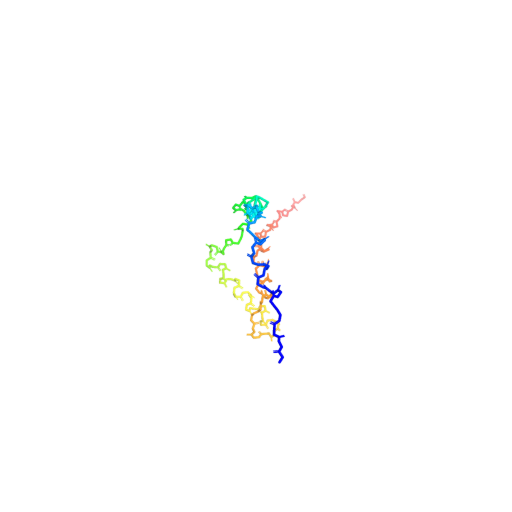 A CA 1
ATOM 723 C C . GLY A 1 94 ? 31.667 -8.355 10.914 1.00 59.91 94 GLY A C 1
ATOM 724 O O . GLY A 1 94 ? 31.249 -8.469 12.072 1.00 59.91 94 GLY A O 1
ATOM 725 N N . PRO A 1 95 ? 32.744 -9.025 10.463 1.00 59.72 95 PRO A N 1
ATOM 726 C CA . PRO A 1 95 ? 33.501 -9.924 11.319 1.00 59.72 95 PRO A CA 1
ATOM 727 C C . PRO A 1 95 ? 33.910 -9.162 12.575 1.00 59.72 95 PRO A C 1
ATOM 729 O O . PRO A 1 95 ? 34.499 -8.084 12.488 1.00 59.72 95 PRO A O 1
ATOM 732 N N . ALA A 1 96 ? 33.526 -9.712 13.728 1.00 55.62 96 ALA A N 1
ATOM 733 C CA . ALA A 1 96 ? 33.969 -9.238 15.022 1.00 55.62 96 ALA A CA 1
ATOM 734 C C . ALA A 1 96 ? 35.492 -9.103 14.962 1.00 55.62 96 ALA A C 1
ATOM 736 O O . ALA A 1 96 ? 36.195 -10.101 14.785 1.00 55.62 96 ALA A O 1
ATOM 737 N N . ALA A 1 97 ? 35.972 -7.861 15.038 1.00 51.62 97 ALA A N 1
ATOM 738 C CA . ALA A 1 97 ? 37.378 -7.579 15.240 1.00 51.62 97 ALA A CA 1
ATOM 739 C C . ALA A 1 97 ? 37.790 -8.326 16.510 1.00 51.62 97 ALA A C 1
ATOM 741 O O . ALA A 1 97 ? 37.330 -8.016 17.609 1.00 51.62 97 ALA A O 1
ATOM 742 N N . SER A 1 98 ? 38.544 -9.397 16.295 1.00 61.25 98 S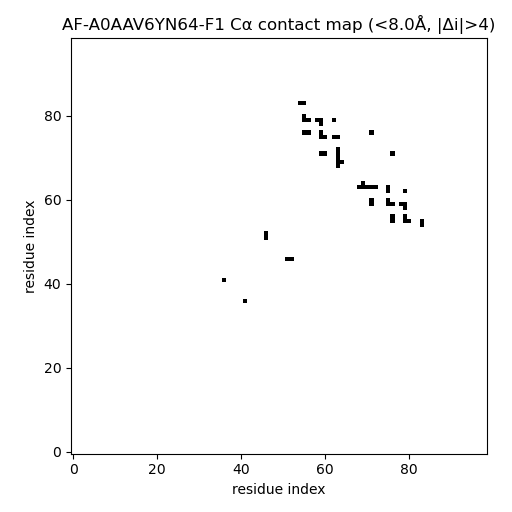ER A N 1
ATOM 743 C CA . SER A 1 98 ? 39.262 -10.128 17.321 1.00 61.25 98 SER A CA 1
ATOM 744 C C . SER A 1 98 ? 40.676 -9.552 17.316 1.00 61.25 98 SER A C 1
ATOM 746 O O . SER A 1 98 ? 41.263 -9.472 16.235 1.00 61.25 98 SER A O 1
ATOM 748 N N . ASP A 1 99 ? 41.137 -9.183 18.513 1.00 48.19 99 ASP A N 1
ATOM 749 C CA . ASP A 1 99 ? 42.422 -8.565 18.899 1.00 48.19 99 ASP A CA 1
ATOM 750 C C . ASP A 1 99 ? 42.640 -7.072 18.587 1.00 48.19 99 ASP A C 1
ATOM 752 O O . ASP A 1 99 ? 42.784 -6.676 17.408 1.00 48.19 99 ASP A O 1
#

Foldseek 3Di:
DDDDPPPPVPPPPPPDDDDPPPPPPDCVVVVCVVVVCPPVVVPPPPPPDVVLVVQLVVQLCVVCVVVVHPDRDPVSSVVSVCVVVVPDPDPPPDPPPDD

Mean predicted aligned error: 19.34 Å

pLDDT: mean 71.66, std 20.1, range [37.03, 96.88]

Radius of gyration: 32.88 Å; Cα contacts (8 Å, |Δi|>4): 28; chains: 1; bounding box: 94×60×63 Å

Nearest PDB structures (foldseek):
  7ywx-assembly1_W  TM=4.862E-01  e=1.515E-01  Homo sapiens
  8xjv-assembly1_v  TM=4.775E-01  e=3.731E-01  Xenopus laevis
  7w38-assembly1_F  TM=7.205E-01  e=2.576E+00  Homo sapiens
  8xku-assembly1_A  TM=6.859E-01  e=7.700E+00  Arabidopsis thaliana
  6t9k-assembly1_E  TM=4.159E-01  e=2.576E+00  Saccharomyces cerevisiae S288C

Solvent-accessible surface area (backbone atoms only — not comparable to full-atom values): 6569 Å² total; per-residue (Å²): 137,86,86,76,87,73,74,74,79,70,76,80,79,78,89,76,81,73,89,77,76,69,81,74,80,81,52,64,71,55,53,49,52,63,60,69,44,46,88,64,72,53,70,77,58,69,75,93,41,70,67,59,54,52,50,33,51,52,45,12,49,52,49,19,52,75,70,74,38,96,62,78,48,72,66,32,45,55,50,24,50,50,50,64,68,65,64,55,85,74,80,71,81,70,80,76,87,74,134

InterPro domains:
  IPR009072 Histone-fold [G3DSA:1.10.20.10] (17-92)
  IPR009072 Histone-fold [SSF47113] (7-83)

Organism: Engystomops pustulosus (NCBI:txid76066)

Sequence (99 aa):
MKFSSAAVHKMEAANKGGKGRGKSKNYSRFIYRVLRQGPQDSDVCLPREPERILCIAAEAACLSLYNKRRTITRREVESAVKSIASTGPHPLPGPAASD

Secondary structure (DSSP, 8-state):
-PPPS-SGGGSSSSS-S----------HHHHHHHHHTTTTTT-----S-HHHHHHHHHHHHHHHHHTT-SS--HHHHHHHHHHHHH----PPPPP----